Protein AF-A0A1H3W4Z9-F1 (afdb_monomer_lite)

Radius of gyration: 13.66 Å; chains: 1; bounding box: 33×26×34 Å

pLDDT: mean 82.81, std 15.1, range [46.84, 96.38]

Structure (mmCIF, N/CA/C/O backbone):
data_AF-A0A1H3W4Z9-F1
#
_entry.id   AF-A0A1H3W4Z9-F1
#
loop_
_atom_site.group_PDB
_atom_site.id
_atom_site.type_symbol
_atom_site.label_atom_id
_atom_site.label_alt_id
_atom_site.label_comp_id
_atom_site.label_asym_id
_atom_site.label_entity_id
_atom_site.label_seq_id
_atom_site.pdbx_PDB_ins_code
_atom_site.Cartn_x
_atom_site.Cartn_y
_atom_site.Cartn_z
_atom_site.occupancy
_atom_site.B_iso_or_equiv
_atom_site.auth_seq_id
_atom_site.auth_comp_id
_atom_site.auth_asym_id
_atom_site.auth_atom_id
_atom_site.pdbx_PDB_model_num
ATOM 1 N N . MET A 1 1 ? -11.836 -4.092 -9.847 1.00 46.84 1 MET A N 1
ATOM 2 C CA . MET A 1 1 ? -10.558 -4.207 -10.584 1.00 46.84 1 MET A CA 1
ATOM 3 C C . MET A 1 1 ? -9.462 -3.675 -9.672 1.00 46.84 1 MET A C 1
ATOM 5 O O . MET A 1 1 ? -9.658 -2.603 -9.115 1.00 46.84 1 MET A O 1
ATOM 9 N N . ASN A 1 2 ? -8.396 -4.441 -9.421 1.00 81.62 2 ASN A N 1
ATOM 10 C CA . ASN A 1 2 ? -7.370 -4.111 -8.420 1.00 81.62 2 ASN A CA 1
ATOM 11 C C . ASN A 1 2 ? -6.376 -3.066 -8.966 1.00 81.62 2 ASN A C 1
ATOM 13 O O . ASN A 1 2 ? -5.764 -3.303 -10.008 1.00 81.62 2 ASN A O 1
ATOM 17 N N . VAL A 1 3 ? -6.228 -1.921 -8.289 1.00 91.69 3 VAL A N 1
ATOM 18 C CA . VAL A 1 3 ? -5.369 -0.799 -8.720 1.00 91.69 3 VAL A CA 1
ATOM 19 C C . VAL A 1 3 ? -3.885 -1.175 -8.724 1.00 91.69 3 VAL A C 1
ATOM 21 O O . VAL A 1 3 ? -3.166 -0.813 -9.656 1.00 91.69 3 VAL A O 1
ATOM 24 N N . LEU A 1 4 ? -3.426 -1.921 -7.713 1.00 92.44 4 LEU A N 1
ATOM 25 C CA . LEU A 1 4 ? -2.028 -2.354 -7.614 1.00 92.44 4 LEU A CA 1
ATOM 26 C C . LEU A 1 4 ? -1.645 -3.230 -8.811 1.00 92.44 4 LEU A C 1
ATOM 28 O O . LEU A 1 4 ? -0.589 -3.035 -9.408 1.00 92.44 4 LEU A O 1
ATOM 32 N N . GLU A 1 5 ? -2.540 -4.132 -9.212 1.00 92.44 5 GLU A N 1
ATOM 33 C CA . GLU A 1 5 ? -2.277 -5.052 -10.316 1.00 92.44 5 GLU A CA 1
ATOM 34 C C . GLU A 1 5 ? -2.412 -4.384 -11.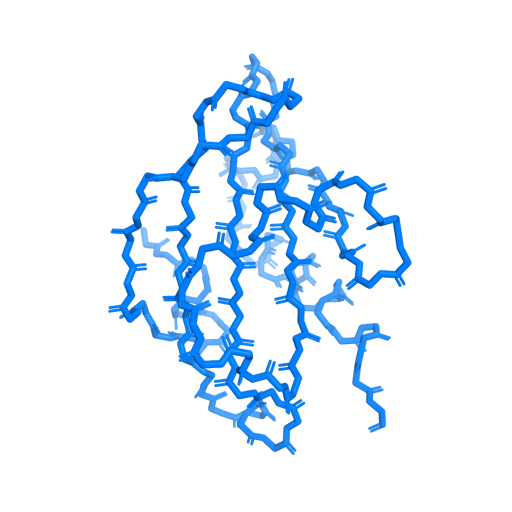685 1.00 92.44 5 GLU A C 1
ATOM 36 O O . GLU A 1 5 ? -1.504 -4.452 -12.510 1.00 92.44 5 GLU A O 1
ATOM 41 N N . ASN A 1 6 ? -3.524 -3.690 -11.932 1.00 90.94 6 ASN A N 1
ATOM 42 C CA . ASN A 1 6 ? -3.858 -3.235 -13.283 1.00 90.94 6 ASN A CA 1
ATOM 43 C C . ASN A 1 6 ? -3.225 -1.893 -13.659 1.00 90.94 6 ASN A C 1
ATOM 45 O O . ASN A 1 6 ? -2.941 -1.664 -14.832 1.00 90.94 6 ASN A O 1
ATOM 49 N N . ASN A 1 7 ? -3.020 -0.998 -12.689 1.00 93.81 7 ASN A N 1
ATOM 50 C CA . ASN A 1 7 ? -2.497 0.343 -12.955 1.00 93.81 7 ASN A CA 1
ATOM 51 C C . ASN A 1 7 ? -1.013 0.458 -12.604 1.00 93.81 7 ASN A C 1
ATOM 53 O O . ASN A 1 7 ? -0.305 1.254 -13.219 1.00 93.81 7 ASN A O 1
ATOM 57 N N . LEU A 1 8 ? -0.547 -0.306 -11.609 1.00 94.06 8 LEU A N 1
ATOM 58 C CA . LEU A 1 8 ? 0.830 -0.232 -11.118 1.00 94.06 8 LEU A CA 1
ATOM 59 C C . LEU A 1 8 ? 1.661 -1.483 -11.441 1.00 94.06 8 LEU A C 1
ATOM 61 O O . LEU A 1 8 ? 2.875 -1.451 -11.285 1.00 94.06 8 LEU A O 1
ATOM 65 N N . GLY A 1 9 ? 1.057 -2.551 -11.967 1.00 94.50 9 GLY A N 1
ATOM 66 C CA . GLY A 1 9 ? 1.794 -3.722 -12.443 1.00 94.50 9 GLY A CA 1
ATOM 67 C C . GLY A 1 9 ? 2.390 -4.587 -11.333 1.00 94.50 9 GLY A C 1
ATOM 68 O O . GLY A 1 9 ? 3.345 -5.308 -11.590 1.00 94.50 9 GLY A O 1
ATOM 69 N N . PHE A 1 10 ? 1.868 -4.513 -10.110 1.00 94.94 10 PHE A N 1
ATOM 70 C CA . PHE A 1 10 ? 2.174 -5.486 -9.062 1.00 94.94 10 PHE A CA 1
ATOM 71 C C . PHE A 1 10 ? 1.406 -6.792 -9.299 1.00 94.94 10 PHE A C 1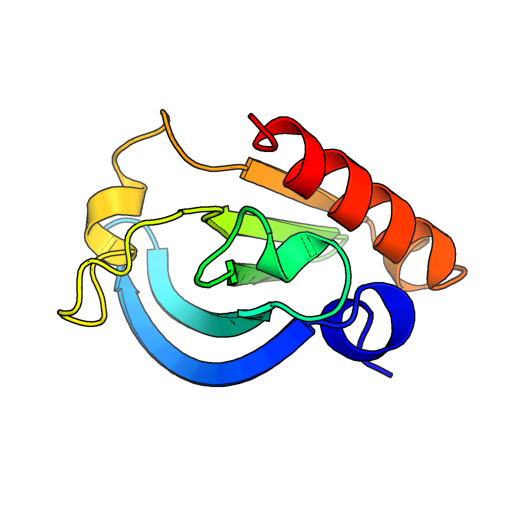
ATOM 73 O O . PHE A 1 10 ? 0.403 -6.817 -10.006 1.00 94.94 10 PHE A O 1
ATOM 80 N N . HIS A 1 11 ? 1.846 -7.892 -8.700 1.00 94.19 11 HIS A N 1
ATOM 81 C CA . HIS A 1 11 ? 1.146 -9.172 -8.792 1.00 94.19 11 HIS A CA 1
ATOM 82 C C . HIS A 1 11 ? 0.996 -9.775 -7.409 1.00 94.19 11 HIS A C 1
ATOM 84 O O . HIS A 1 11 ? 1.997 -9.953 -6.714 1.00 94.19 11 HIS A O 1
ATOM 90 N N . LEU A 1 12 ? -0.241 -10.086 -7.017 1.00 94.06 12 LEU A N 1
ATOM 91 C CA . LEU A 1 12 ? -0.505 -10.702 -5.723 1.00 94.06 12 LEU A CA 1
ATOM 92 C C . LEU A 1 12 ? 0.199 -12.062 -5.654 1.00 94.06 12 LEU A C 1
ATOM 94 O O . LEU A 1 12 ? -0.019 -12.928 -6.502 1.00 94.06 12 LEU A O 1
ATOM 98 N N . ARG A 1 13 ? 1.050 -12.234 -4.647 1.00 91.38 13 ARG A N 1
ATOM 99 C CA . ARG A 1 13 ? 1.806 -13.463 -4.395 1.00 91.38 13 ARG A CA 1
ATOM 100 C C . ARG A 1 13 ? 1.229 -14.239 -3.223 1.00 91.38 13 ARG A C 1
ATOM 102 O O . ARG A 1 13 ? 1.112 -15.460 -3.318 1.00 91.38 13 ARG A O 1
ATOM 109 N N . LYS A 1 14 ? 0.862 -13.548 -2.143 1.00 89.00 14 LYS A N 1
ATOM 110 C CA . LYS A 1 14 ? 0.425 -14.181 -0.898 1.00 89.00 14 LYS A CA 1
ATOM 111 C C . LYS A 1 14 ? -0.585 -13.318 -0.150 1.00 89.00 14 LYS A C 1
ATOM 113 O O . LYS A 1 14 ? -0.568 -12.096 -0.271 1.00 89.00 14 LYS A O 1
ATOM 118 N N . VAL A 1 15 ? -1.454 -13.969 0.620 1.00 92.06 15 VAL A N 1
ATOM 119 C CA . VAL A 1 15 ? -2.317 -13.318 1.611 1.00 92.06 15 VAL A CA 1
ATOM 120 C C . VAL A 1 15 ? -2.273 -14.144 2.887 1.00 92.06 15 VAL A C 1
ATOM 122 O O . VAL A 1 15 ? -2.609 -15.329 2.849 1.00 92.06 15 VAL A O 1
ATOM 125 N N . GLU A 1 16 ? -1.879 -13.532 3.999 1.00 87.75 16 GLU A N 1
ATOM 126 C CA . GLU A 1 16 ? -1.764 -14.198 5.301 1.00 87.75 16 GLU A CA 1
ATOM 127 C C . GLU A 1 16 ? -2.408 -13.391 6.427 1.00 87.75 16 GLU A C 1
ATOM 129 O O . GLU A 1 16 ? -2.636 -12.187 6.316 1.00 87.75 16 GLU A O 1
ATOM 134 N N . MET A 1 17 ? -2.757 -14.092 7.507 1.00 88.00 17 MET A N 1
ATOM 135 C CA . MET A 1 17 ? -3.215 -13.485 8.751 1.00 88.00 17 MET A CA 1
ATOM 136 C C . MET A 1 17 ? -2.060 -13.491 9.742 1.00 88.00 17 MET A C 1
ATOM 138 O O . MET A 1 17 ? -1.610 -14.558 10.151 1.00 88.00 17 MET A O 1
ATOM 142 N N . GLU A 1 18 ? -1.639 -12.306 10.163 1.00 81.19 18 GLU A N 1
ATOM 143 C CA . GLU A 1 18 ? -0.484 -12.103 11.032 1.00 81.19 18 GLU A CA 1
ATOM 144 C C . GLU A 1 18 ? -0.910 -11.560 12.397 1.00 81.19 18 GLU A C 1
ATOM 146 O O . GLU A 1 18 ? -1.795 -10.707 12.501 1.00 81.19 18 GLU A O 1
ATOM 151 N N . ALA A 1 19 ? -0.291 -12.053 13.469 1.00 82.19 19 ALA A N 1
ATOM 152 C CA . ALA A 1 19 ? -0.641 -11.674 14.838 1.00 82.19 19 ALA A CA 1
ATOM 153 C C . ALA A 1 19 ? 0.098 -10.399 15.266 1.00 82.19 19 ALA A C 1
ATOM 155 O O . ALA A 1 19 ? 1.273 -10.457 15.590 1.00 82.19 19 ALA A O 1
ATOM 156 N N . SER A 1 20 ? -0.579 -9.254 15.345 1.00 76.88 20 SER A N 1
ATOM 157 C CA . SER A 1 20 ? -0.016 -7.977 15.801 1.00 76.88 20 SER A CA 1
ATOM 158 C C . SER A 1 20 ? -0.309 -7.702 17.278 1.00 76.88 20 SER A C 1
ATOM 160 O O . SER A 1 20 ? -1.462 -7.688 17.700 1.00 76.88 20 SER A O 1
ATOM 162 N N . LYS A 1 21 ? 0.705 -7.322 18.065 1.00 75.75 21 LYS A N 1
ATOM 163 C CA . LYS A 1 21 ? 0.495 -6.876 19.458 1.00 75.75 21 LYS A CA 1
ATOM 164 C C . LYS A 1 21 ? -0.407 -5.642 19.564 1.00 75.75 21 LYS A C 1
ATOM 166 O O . LYS A 1 21 ? -1.160 -5.514 20.524 1.00 75.75 21 LYS A O 1
ATOM 171 N N . ARG A 1 22 ? -0.332 -4.734 18.583 1.00 78.12 22 ARG A N 1
ATOM 172 C CA . ARG A 1 22 ? -1.085 -3.471 18.580 1.00 78.12 22 ARG A CA 1
ATOM 173 C C . ARG A 1 22 ? -2.489 -3.612 17.995 1.00 78.12 22 ARG A C 1
ATOM 175 O O . ARG A 1 22 ? -3.397 -2.930 18.459 1.00 78.12 22 ARG A O 1
ATOM 182 N N . PHE A 1 23 ? -2.660 -4.464 16.986 1.00 80.56 23 PHE A N 1
ATOM 183 C CA . PHE A 1 23 ? -3.912 -4.572 16.225 1.00 80.56 23 PHE A CA 1
ATOM 184 C C . PHE A 1 23 ? -4.593 -5.946 16.340 1.00 80.56 23 PHE A C 1
ATOM 186 O O . PHE A 1 23 ? -5.606 -6.187 15.690 1.00 80.56 23 PHE A O 1
ATOM 193 N N . GLY A 1 24 ? -4.073 -6.850 17.173 1.00 84.94 24 GLY A N 1
ATOM 194 C CA . GLY A 1 24 ? -4.585 -8.209 17.339 1.00 84.94 24 GLY A CA 1
ATOM 195 C C . GLY A 1 24 ? -4.165 -9.106 16.180 1.00 84.94 24 GLY A C 1
ATOM 196 O O . GLY A 1 24 ? -3.124 -9.747 16.243 1.00 84.94 24 GLY A O 1
ATOM 197 N N . TYR A 1 25 ? -4.957 -9.130 15.112 1.00 85.00 25 TYR A N 1
ATOM 198 C CA . TYR A 1 25 ? -4.617 -9.832 13.877 1.00 85.00 25 TYR A CA 1
ATOM 199 C C . TYR A 1 25 ? -4.822 -8.902 12.689 1.00 85.00 25 TYR A C 1
ATOM 201 O O . TYR A 1 25 ? -5.818 -8.184 12.623 1.00 85.00 25 TYR A O 1
ATOM 209 N N . VAL A 1 26 ? -3.885 -8.924 11.752 1.00 86.50 26 VAL A N 1
ATOM 210 C CA . VAL A 1 26 ? -3.924 -8.127 10.526 1.00 86.50 26 VAL A CA 1
ATOM 211 C C . VAL A 1 26 ? -3.867 -9.047 9.320 1.00 86.50 26 VAL A C 1
ATOM 213 O O . VAL A 1 26 ? -3.285 -10.125 9.387 1.00 86.50 26 VAL A O 1
ATOM 216 N N . GLN A 1 27 ? -4.492 -8.623 8.226 1.00 90.19 27 GLN A N 1
ATOM 217 C CA . GLN A 1 27 ? -4.364 -9.306 6.949 1.00 90.19 27 GLN A CA 1
ATOM 218 C C . GLN A 1 27 ? -3.267 -8.628 6.139 1.00 90.19 27 GLN A C 1
ATOM 220 O O . GLN A 1 27 ? -3.373 -7.440 5.822 1.00 90.19 27 GLN A O 1
ATOM 225 N N . GLU A 1 28 ? -2.236 -9.390 5.812 1.00 88.69 28 GLU A N 1
ATOM 226 C CA . GLU A 1 28 ? -1.111 -8.946 5.008 1.00 88.69 28 GLU A CA 1
ATOM 227 C C . GLU A 1 28 ? -1.253 -9.457 3.579 1.00 88.69 28 GLU A C 1
ATOM 229 O O . GLU A 1 28 ? -1.555 -10.629 3.344 1.00 88.69 28 GLU A O 1
ATOM 234 N N . PHE A 1 29 ? -1.049 -8.556 2.625 1.00 91.75 29 PHE A N 1
ATOM 235 C CA . PHE A 1 29 ? -1.041 -8.849 1.202 1.00 91.75 29 PHE A CA 1
ATOM 236 C C . PHE A 1 29 ? 0.367 -8.636 0.662 1.00 91.75 29 PHE A C 1
ATOM 238 O O . PHE A 1 29 ? 0.855 -7.507 0.640 1.00 91.75 29 PHE A O 1
ATOM 245 N N . GLU A 1 30 ? 0.989 -9.706 0.183 1.00 89.94 30 GLU A N 1
ATOM 246 C CA . GLU A 1 30 ? 2.329 -9.686 -0.393 1.00 89.94 30 GLU A CA 1
ATOM 247 C C . GLU A 1 30 ? 2.227 -9.634 -1.919 1.00 89.94 30 GLU A C 1
ATOM 249 O O . GLU A 1 30 ? 1.572 -10.476 -2.548 1.00 89.94 30 GLU A O 1
ATOM 254 N N . PHE A 1 31 ? 2.892 -8.661 -2.534 1.00 92.19 31 PHE A N 1
ATOM 255 C CA . PHE A 1 31 ? 2.924 -8.469 -3.975 1.00 92.19 31 PHE A CA 1
ATOM 256 C C . PHE A 1 31 ? 4.349 -8.537 -4.517 1.00 92.19 31 PHE A C 1
ATOM 258 O O . PHE A 1 31 ? 5.266 -7.913 -3.994 1.00 92.19 31 PHE A O 1
ATOM 265 N N . THR A 1 32 ? 4.516 -9.204 -5.657 1.00 91.81 32 THR A N 1
ATOM 266 C CA . THR A 1 32 ? 5.749 -9.103 -6.449 1.00 91.81 32 THR A CA 1
ATOM 267 C C . THR A 1 32 ? 5.669 -7.911 -7.406 1.00 91.81 32 THR A C 1
ATOM 269 O O . THR A 1 32 ? 4.604 -7.651 -7.979 1.00 91.81 32 THR A O 1
ATOM 272 N N . PRO A 1 33 ? 6.764 -7.165 -7.617 1.00 93.31 33 PRO A N 1
ATOM 273 C CA . PRO A 1 33 ? 6.758 -6.016 -8.505 1.00 93.31 33 PRO A CA 1
ATOM 274 C C . PRO A 1 33 ? 6.811 -6.426 -9.983 1.00 93.31 33 PRO A C 1
ATOM 276 O O . PRO A 1 33 ? 7.475 -7.386 -10.392 1.00 93.31 33 PRO A O 1
ATOM 279 N N . GLY A 1 34 ? 6.149 -5.636 -10.821 1.00 92.81 34 GLY A N 1
ATOM 280 C CA . GLY A 1 34 ? 6.285 -5.638 -12.277 1.00 92.81 34 GLY A CA 1
ATOM 281 C C . GLY A 1 34 ? 6.770 -4.286 -12.798 1.00 92.81 34 GLY A C 1
ATOM 282 O O . GLY A 1 34 ? 6.944 -3.328 -12.046 1.00 92.81 34 GLY A O 1
ATOM 283 N N . GLY A 1 35 ? 7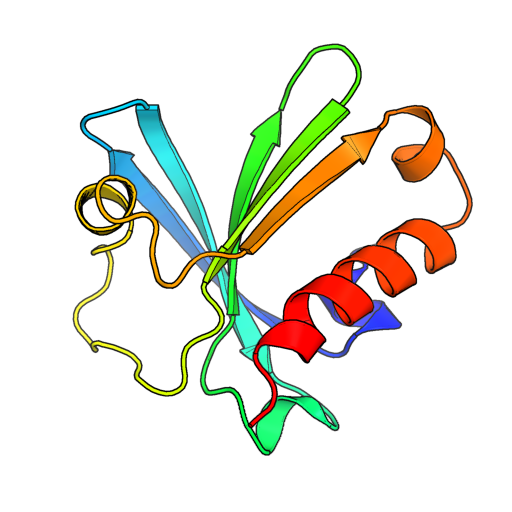.024 -4.211 -14.106 1.00 89.75 35 GLY A N 1
ATOM 284 C CA . GLY A 1 35 ? 7.390 -2.960 -14.778 1.00 89.75 35 GLY A CA 1
ATOM 285 C C . GLY A 1 35 ? 8.579 -2.228 -14.140 1.00 89.75 35 GLY A C 1
ATOM 286 O O . GLY A 1 35 ? 9.617 -2.831 -13.867 1.00 89.75 35 GLY A O 1
ATOM 287 N N . GLU A 1 36 ? 8.420 -0.919 -13.912 1.00 90.12 36 GLU A N 1
ATOM 288 C CA . GLU A 1 36 ? 9.472 -0.052 -13.356 1.00 90.12 36 GLU A CA 1
ATOM 289 C C . GLU A 1 36 ? 9.888 -0.436 -11.925 1.00 90.12 36 GLU A C 1
ATOM 291 O O . GLU A 1 36 ? 11.048 -0.242 -11.551 1.00 90.12 36 GLU A O 1
ATOM 296 N N . TYR A 1 37 ? 8.980 -1.041 -11.155 1.00 92.00 37 TYR A N 1
ATOM 297 C CA . TYR A 1 37 ? 9.186 -1.387 -9.749 1.00 92.00 37 TYR A CA 1
ATOM 298 C C . TYR A 1 37 ? 10.197 -2.526 -9.557 1.00 92.00 37 TYR A C 1
ATOM 300 O O . TYR A 1 37 ? 10.933 -2.523 -8.575 1.00 92.00 37 TYR A O 1
ATOM 308 N N . ARG A 1 38 ? 10.339 -3.438 -10.535 1.00 90.25 38 ARG A N 1
ATOM 309 C CA . ARG A 1 38 ? 11.312 -4.556 -10.486 1.00 90.25 38 ARG A CA 1
ATOM 310 C C . ARG A 1 38 ? 12.766 -4.117 -10.356 1.00 90.25 38 ARG A C 1
ATOM 312 O O . ARG A 1 38 ? 13.621 -4.914 -9.994 1.00 90.25 38 ARG A O 1
ATOM 319 N N . SER A 1 39 ? 13.069 -2.873 -10.721 1.00 88.19 39 SER A N 1
ATOM 320 C CA . SER A 1 39 ? 14.437 -2.353 -10.668 1.00 88.19 39 SER A CA 1
ATOM 321 C C . SER A 1 39 ? 14.882 -1.969 -9.252 1.00 88.19 39 SER A C 1
ATOM 323 O O . SER A 1 39 ? 16.085 -1.871 -8.994 1.00 88.19 39 SER A O 1
ATOM 325 N N . TYR A 1 40 ? 13.936 -1.759 -8.330 1.00 85.81 40 TYR A N 1
ATOM 326 C CA . TYR A 1 40 ? 14.237 -1.247 -6.993 1.00 85.81 40 TYR A CA 1
ATOM 327 C C . TYR A 1 40 ? 13.390 -1.822 -5.859 1.00 85.81 40 TYR A C 1
ATOM 329 O O . TYR A 1 40 ? 13.636 -1.411 -4.733 1.00 85.81 40 TYR A O 1
ATOM 337 N N . LEU A 1 41 ? 12.460 -2.743 -6.120 1.00 87.62 41 LEU A N 1
ATOM 338 C CA . LEU A 1 41 ? 11.701 -3.486 -5.110 1.00 87.62 41 LEU A CA 1
ATOM 339 C C . LEU A 1 41 ? 11.851 -4.984 -5.356 1.00 87.62 41 LEU A C 1
ATOM 341 O O . LEU A 1 41 ? 11.873 -5.406 -6.515 1.00 87.62 41 LEU A O 1
ATOM 345 N N . ASP A 1 42 ? 11.902 -5.758 -4.276 1.00 85.62 42 ASP A N 1
ATOM 346 C CA . ASP A 1 42 ? 11.797 -7.220 -4.348 1.00 85.62 42 ASP A CA 1
ATOM 347 C C . ASP A 1 42 ? 10.355 -7.666 -4.082 1.00 85.62 42 ASP A C 1
ATOM 349 O O . ASP A 1 42 ? 9.825 -8.521 -4.794 1.00 85.62 42 ASP A O 1
ATOM 353 N N . GLU A 1 43 ? 9.693 -7.014 -3.124 1.00 87.31 43 GLU A N 1
ATOM 354 C CA . GLU A 1 43 ? 8.287 -7.211 -2.778 1.00 87.31 43 GLU A CA 1
ATOM 355 C C . GLU A 1 43 ? 7.643 -5.903 -2.292 1.00 87.31 43 GLU A C 1
ATOM 357 O O . GLU A 1 43 ? 8.321 -4.918 -1.987 1.00 87.31 43 GLU A O 1
ATOM 362 N N . LEU A 1 44 ? 6.313 -5.875 -2.308 1.00 89.12 44 LEU A N 1
ATOM 363 C CA . LEU A 1 44 ? 5.482 -4.839 -1.707 1.00 89.12 44 LEU A CA 1
ATOM 364 C C . LEU A 1 44 ? 4.480 -5.536 -0.800 1.00 89.12 44 LEU A C 1
ATOM 366 O O . LEU A 1 44 ? 3.645 -6.301 -1.279 1.00 89.12 44 LEU A O 1
ATOM 370 N N . GLU A 1 45 ? 4.520 -5.221 0.482 1.00 88.75 45 GLU A N 1
ATOM 371 C CA . GLU A 1 45 ? 3.591 -5.775 1.460 1.00 88.75 45 GLU A CA 1
ATOM 372 C C . GLU A 1 45 ? 2.618 -4.687 1.916 1.00 88.75 45 GLU A C 1
ATOM 374 O O . GLU A 1 45 ? 2.989 -3.525 2.125 1.00 88.75 45 GLU A O 1
ATOM 379 N N . VAL A 1 46 ? 1.339 -5.052 2.006 1.00 89.94 46 VAL A N 1
ATOM 380 C CA . VAL A 1 46 ? 0.238 -4.110 2.210 1.00 89.94 46 VAL A CA 1
ATOM 381 C C . VAL A 1 46 ? -0.714 -4.615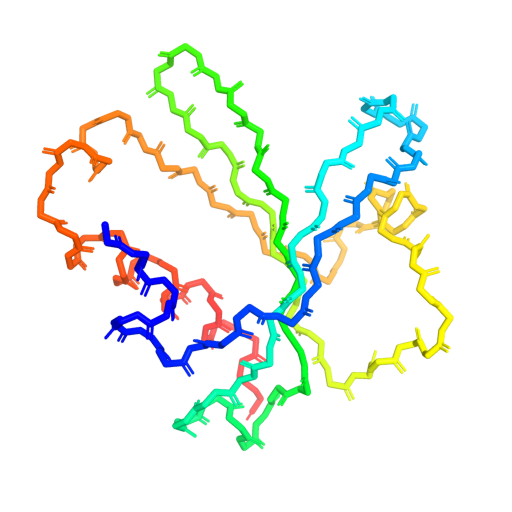 3.282 1.00 89.94 46 VAL A C 1
ATOM 383 O O . VAL A 1 46 ? -1.178 -5.751 3.226 1.00 89.94 46 VAL A O 1
ATOM 386 N N . ILE A 1 47 ? -1.074 -3.732 4.214 1.00 89.75 47 ILE A N 1
ATOM 387 C CA . ILE A 1 47 ? -2.151 -3.957 5.185 1.00 89.75 47 ILE A CA 1
ATOM 388 C C . ILE A 1 47 ? -3.204 -2.865 5.010 1.00 89.75 47 ILE A C 1
ATOM 390 O O . ILE A 1 47 ? -2.878 -1.677 4.916 1.00 89.75 47 ILE A O 1
ATOM 394 N N . PHE A 1 48 ? -4.473 -3.273 5.001 1.00 92.25 48 PHE A N 1
ATOM 395 C CA . PHE A 1 48 ? -5.622 -2.378 4.904 1.00 92.25 48 PHE A CA 1
ATOM 396 C C . PHE A 1 48 ? -6.381 -2.338 6.232 1.00 92.25 48 PHE A C 1
ATOM 398 O O . PHE A 1 48 ? -6.900 -3.355 6.691 1.00 92.25 48 PHE A O 1
ATOM 405 N N . PHE A 1 49 ? -6.506 -1.151 6.818 1.00 91.25 49 PHE A N 1
ATOM 406 C CA . PHE A 1 49 ? -7.364 -0.900 7.971 1.00 91.25 49 PHE A CA 1
ATOM 407 C C . PHE A 1 49 ? -8.634 -0.195 7.499 1.00 91.25 49 PHE A C 1
ATOM 409 O O . PHE A 1 49 ? -8.619 0.990 7.158 1.00 91.25 49 PHE A O 1
ATOM 416 N N . LEU A 1 50 ? -9.736 -0.940 7.459 1.00 92.56 50 LEU A N 1
ATOM 417 C CA . LEU A 1 50 ? -11.036 -0.422 7.045 1.00 92.56 50 LEU A CA 1
ATOM 418 C C . LEU A 1 50 ? -11.644 0.434 8.161 1.00 92.56 50 LEU A C 1
ATOM 420 O O . LEU A 1 50 ? -11.747 -0.015 9.302 1.00 92.56 50 LEU A O 1
ATOM 424 N N . GLN A 1 51 ? -12.062 1.648 7.819 1.00 93.50 51 GLN A N 1
ATOM 425 C CA . GLN A 1 51 ? -12.779 2.570 8.698 1.00 93.50 51 GLN A CA 1
ATOM 426 C C . GLN A 1 51 ? -14.129 2.927 8.066 1.00 93.50 51 GLN A C 1
ATOM 428 O O . GLN A 1 51 ? -14.407 2.573 6.921 1.00 93.50 51 GLN A O 1
ATOM 433 N N . GLU A 1 52 ? -14.982 3.643 8.800 1.00 93.94 52 GLU A N 1
ATOM 434 C CA . GLU A 1 52 ? -16.327 3.999 8.323 1.00 93.94 52 GLU A CA 1
ATOM 435 C C . GLU A 1 52 ? -16.300 4.833 7.028 1.00 93.94 52 GLU A C 1
ATOM 437 O O . GLU A 1 52 ? -17.106 4.610 6.128 1.00 93.94 52 GLU A O 1
ATOM 442 N N . ASN A 1 53 ? -15.352 5.771 6.911 1.00 94.44 53 ASN A N 1
ATOM 443 C CA . ASN A 1 53 ? -15.305 6.755 5.819 1.00 94.44 53 ASN A CA 1
ATOM 444 C C . ASN A 1 53 ? -13.980 6.771 5.041 1.00 94.44 53 ASN A C 1
ATOM 446 O O . ASN A 1 53 ? -13.755 7.646 4.194 1.00 94.44 53 ASN A O 1
ATOM 450 N N . HIS A 1 54 ? -13.078 5.840 5.343 1.00 94.88 54 HIS A N 1
ATOM 451 C CA . HIS A 1 54 ? -11.770 5.755 4.708 1.00 94.88 54 HIS A CA 1
ATOM 452 C C . HIS A 1 54 ? -11.127 4.383 4.910 1.00 94.88 54 HIS A C 1
ATOM 454 O O . HIS A 1 54 ? -11.606 3.546 5.669 1.00 94.88 54 HIS A O 1
ATOM 460 N N . VAL A 1 55 ? -10.015 4.167 4.221 1.00 95.25 55 VAL A N 1
ATOM 461 C CA . VAL A 1 55 ? -9.131 3.022 4.415 1.00 95.25 55 VAL A CA 1
ATOM 462 C C . VAL A 1 55 ? -7.736 3.553 4.687 1.00 95.25 55 VAL A C 1
ATOM 464 O O . VAL A 1 55 ? -7.174 4.263 3.853 1.00 95.25 55 VAL A O 1
ATOM 467 N N . ASP A 1 56 ? -7.170 3.210 5.838 1.00 93.12 56 ASP A N 1
ATOM 468 C CA . ASP A 1 56 ? -5.755 3.455 6.096 1.00 93.12 56 ASP A CA 1
ATOM 469 C C . ASP A 1 56 ? -4.947 2.300 5.510 1.00 93.12 56 ASP A C 1
ATOM 471 O O . ASP A 1 56 ? -5.202 1.129 5.791 1.00 93.12 56 ASP A O 1
ATOM 475 N N . VAL A 1 57 ? -3.988 2.634 4.654 1.00 92.44 57 VAL A N 1
ATOM 476 C CA . VAL A 1 57 ? -3.115 1.678 3.981 1.00 92.44 57 VAL A CA 1
ATOM 477 C C . VAL A 1 57 ? -1.714 1.853 4.526 1.00 92.44 57 VAL A C 1
ATOM 479 O O . VAL A 1 57 ? -1.151 2.954 4.507 1.00 92.44 57 VAL A O 1
ATOM 482 N N . MET A 1 58 ? -1.146 0.751 4.989 1.00 88.69 58 MET A N 1
ATOM 483 C CA . MET A 1 58 ? 0.246 0.691 5.390 1.00 88.69 58 MET A CA 1
ATOM 484 C C . MET A 1 58 ? 1.024 -0.130 4.372 1.00 88.69 58 MET A C 1
ATOM 486 O O . MET A 1 58 ? 0.588 -1.217 3.998 1.00 88.69 58 MET A O 1
ATOM 490 N N . LEU A 1 59 ? 2.15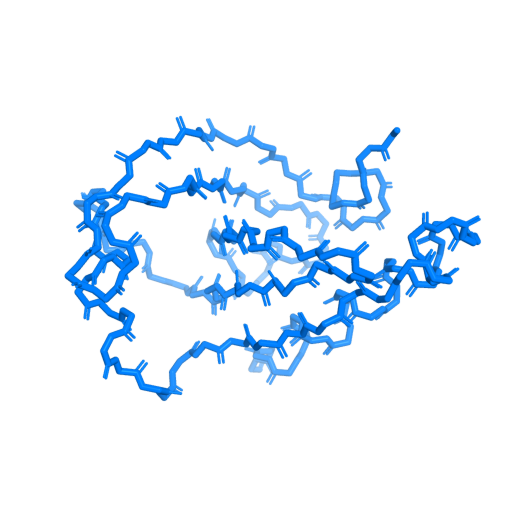0 0.418 3.926 1.00 87.44 59 LEU A N 1
ATOM 491 C CA . LEU A 1 59 ? 3.017 -0.165 2.913 1.00 87.44 59 LEU A CA 1
ATOM 492 C C . LEU A 1 59 ? 4.410 -0.389 3.496 1.00 87.44 59 LEU A C 1
ATOM 494 O O . LEU A 1 59 ? 4.991 0.531 4.086 1.00 87.44 59 LEU A O 1
ATOM 498 N N . GLU A 1 60 ? 4.964 -1.572 3.261 1.00 84.00 60 GLU A N 1
ATOM 499 C CA . GLU A 1 60 ? 6.401 -1.818 3.377 1.00 84.00 60 GLU A CA 1
ATOM 500 C C . GLU A 1 60 ? 6.985 -1.962 1.978 1.00 84.00 60 GLU A C 1
ATOM 502 O O . GLU A 1 60 ? 6.492 -2.711 1.136 1.00 84.00 60 GLU A O 1
ATOM 507 N N . VAL A 1 61 ? 7.994 -1.139 1.715 1.00 82.38 61 VAL A N 1
ATOM 508 C CA . VAL A 1 61 ? 8.583 -0.935 0.395 1.00 82.38 61 VAL A CA 1
ATOM 509 C C . VAL A 1 61 ? 10.069 -1.284 0.525 1.00 82.38 61 VAL A C 1
ATOM 511 O O . VAL A 1 61 ? 10.915 -0.392 0.591 1.00 82.38 61 VAL A O 1
ATOM 514 N N . ASP A 1 62 ? 10.382 -2.577 0.676 1.00 70.62 62 ASP A N 1
ATOM 515 C CA . ASP A 1 62 ? 11.739 -3.069 0.977 1.00 70.62 62 ASP A CA 1
ATOM 516 C C . ASP A 1 62 ? 12.404 -3.794 -0.224 1.00 70.62 62 ASP A C 1
ATOM 518 O O . ASP A 1 62 ? 11.768 -4.301 -1.150 1.00 70.62 62 ASP A O 1
ATOM 522 N N . ARG A 1 63 ? 13.743 -3.810 -0.209 1.00 60.56 63 ARG A N 1
ATOM 523 C CA . ARG A 1 63 ? 14.669 -4.537 -1.111 1.00 60.56 63 ARG A CA 1
ATOM 524 C C . ARG A 1 63 ? 15.315 -5.732 -0.416 1.00 60.56 63 ARG A C 1
ATOM 526 O O . ARG A 1 63 ? 16.424 -6.151 -0.751 1.00 60.56 63 ARG A O 1
ATOM 533 N N . ARG A 1 64 ? 14.739 -6.145 0.703 1.00 57.69 64 ARG A N 1
ATOM 534 C CA . ARG A 1 64 ? 15.238 -7.241 1.512 1.00 57.69 64 ARG A CA 1
ATOM 535 C C . ARG A 1 64 ? 14.032 -8.000 1.997 1.00 57.69 64 ARG A C 1
ATOM 537 O O . ARG A 1 64 ? 13.537 -7.720 3.081 1.00 57.69 64 ARG A O 1
ATOM 544 N N . ALA A 1 65 ? 13.650 -9.007 1.222 1.00 53.62 65 ALA A N 1
ATOM 545 C CA . ALA A 1 65 ? 12.869 -10.099 1.762 1.00 53.62 65 ALA A CA 1
ATOM 546 C C . ALA A 1 65 ? 13.646 -10.666 2.950 1.00 53.62 65 ALA A C 1
ATOM 548 O O . ALA A 1 65 ? 14.635 -11.394 2.794 1.00 53.62 65 ALA A O 1
ATOM 549 N N . ARG A 1 66 ? 13.264 -10.271 4.167 1.00 55.22 66 ARG A N 1
ATOM 550 C CA . ARG A 1 66 ? 13.692 -10.984 5.365 1.00 55.22 66 ARG A CA 1
ATOM 551 C C . ARG A 1 66 ? 12.950 -12.304 5.253 1.00 55.22 66 ARG A C 1
ATOM 553 O O . ARG A 1 66 ? 11.794 -12.381 5.623 1.00 55.22 66 ARG A O 1
ATOM 560 N N . GLY A 1 67 ? 13.595 -13.293 4.630 1.00 49.09 67 GLY A N 1
ATOM 561 C CA . GLY A 1 67 ? 13.015 -14.553 4.150 1.00 49.09 67 GLY A CA 1
ATOM 562 C C . GLY A 1 67 ? 12.472 -15.504 5.221 1.00 49.09 67 GLY A C 1
ATOM 563 O O . GLY A 1 67 ? 12.552 -16.715 5.046 1.00 49.09 67 GLY A O 1
ATOM 564 N N . LEU A 1 68 ? 11.934 -14.973 6.313 1.00 47.50 68 LEU A N 1
ATOM 565 C CA . LEU A 1 68 ? 11.117 -15.640 7.307 1.00 47.50 68 LEU A CA 1
ATOM 566 C C . LEU A 1 68 ? 9.817 -14.829 7.364 1.00 47.50 68 LEU A C 1
ATOM 568 O O . LEU A 1 68 ? 9.827 -13.716 7.880 1.00 47.50 68 LEU A O 1
ATOM 572 N N . GLY A 1 69 ? 8.747 -15.345 6.755 1.00 52.50 69 GLY A N 1
ATOM 573 C CA . GLY A 1 69 ? 7.456 -14.653 6.701 1.00 52.50 69 GLY A CA 1
ATOM 574 C C . GLY A 1 69 ? 6.986 -14.168 8.077 1.00 52.50 69 GLY A C 1
ATOM 575 O O . GLY A 1 69 ? 7.274 -14.807 9.091 1.00 52.50 69 GLY A O 1
ATOM 576 N N . GLY A 1 70 ? 6.278 -13.039 8.094 1.00 54.25 70 GLY A N 1
ATOM 577 C CA . GLY A 1 70 ? 5.496 -12.628 9.260 1.00 54.25 70 GLY A CA 1
ATOM 578 C C . GLY A 1 70 ? 6.213 -11.772 10.308 1.00 54.25 70 GLY A C 1
ATOM 579 O O . GLY A 1 70 ? 5.931 -11.894 11.497 1.00 54.25 70 GLY A O 1
ATOM 580 N N . LEU A 1 71 ? 7.119 -10.863 9.920 1.00 51.31 71 LEU A N 1
ATOM 581 C CA . LEU A 1 71 ? 7.658 -9.864 10.867 1.00 51.31 71 LEU A CA 1
ATOM 582 C C . LEU A 1 71 ? 6.866 -8.550 10.912 1.00 51.31 71 LEU A C 1
ATOM 584 O O . LEU A 1 71 ? 7.197 -7.671 11.714 1.00 51.31 71 LEU A O 1
ATOM 588 N N . PHE A 1 72 ? 5.796 -8.384 10.127 1.00 55.41 72 PHE A N 1
ATOM 589 C CA . PHE A 1 72 ? 5.050 -7.123 10.123 1.00 55.41 72 PHE A CA 1
ATOM 590 C C . PHE A 1 72 ? 4.465 -6.747 11.468 1.00 55.41 72 PHE A C 1
ATOM 592 O O . PHE A 1 72 ? 4.443 -5.566 11.816 1.00 55.41 72 PHE A O 1
ATOM 599 N N . ALA A 1 73 ? 3.995 -7.748 12.203 1.00 52.81 73 ALA A N 1
ATOM 600 C CA . ALA A 1 73 ? 3.455 -7.609 13.538 1.00 52.81 73 ALA A CA 1
ATOM 601 C C . ALA A 1 73 ? 4.422 -6.944 14.521 1.00 52.81 73 ALA A C 1
ATOM 603 O O . ALA A 1 73 ? 3.989 -6.136 15.343 1.00 52.81 73 ALA A O 1
ATOM 604 N N . GLU A 1 74 ? 5.708 -7.278 14.424 1.00 50.25 74 GLU A N 1
ATOM 605 C CA . GLU A 1 74 ? 6.765 -6.756 15.290 1.00 50.25 74 GLU A CA 1
ATOM 606 C C . GLU A 1 74 ? 7.342 -5.451 14.724 1.00 50.25 74 GLU A C 1
ATOM 608 O O . GLU A 1 74 ? 7.527 -4.485 15.457 1.00 50.25 74 GLU A O 1
ATOM 613 N N . ALA A 1 75 ? 7.516 -5.343 13.403 1.00 49.34 75 ALA A N 1
ATOM 614 C CA . ALA A 1 75 ? 7.951 -4.107 12.748 1.00 49.34 75 ALA A CA 1
ATOM 615 C C . ALA A 1 75 ? 6.861 -3.008 12.721 1.00 49.34 75 ALA A C 1
ATOM 617 O O . ALA A 1 75 ? 7.158 -1.845 12.464 1.00 49.34 75 ALA A O 1
ATOM 618 N N . LEU A 1 76 ? 5.603 -3.329 13.071 1.00 51.62 76 LEU A N 1
ATOM 619 C CA . LEU A 1 76 ? 4.514 -2.370 13.368 1.00 51.62 76 LEU A CA 1
ATOM 620 C C . LEU A 1 76 ? 4.820 -1.465 14.562 1.00 51.62 76 LEU A C 1
ATOM 622 O O . LEU A 1 76 ? 4.128 -0.465 14.771 1.00 51.62 76 LEU A O 1
ATOM 626 N N . GLU A 1 77 ? 5.868 -1.797 15.308 1.00 51.97 77 GLU A N 1
ATOM 627 C CA . GLU A 1 77 ? 6.392 -1.023 16.422 1.00 51.97 77 GLU A CA 1
ATOM 628 C C . GLU A 1 77 ? 7.498 -0.033 15.995 1.00 51.97 77 GLU A C 1
ATOM 630 O O . GLU A 1 77 ? 7.815 0.865 16.772 1.00 51.97 77 GLU A O 1
ATOM 635 N N . ILE A 1 78 ? 8.049 -0.130 14.771 1.00 49.00 78 ILE A N 1
ATOM 636 C CA . ILE A 1 78 ? 9.165 0.709 14.292 1.00 49.00 78 ILE A CA 1
ATOM 637 C C . ILE A 1 78 ? 8.691 1.623 13.147 1.00 49.00 78 ILE A C 1
ATOM 639 O O . ILE A 1 78 ? 8.312 1.168 12.071 1.00 49.00 78 ILE A O 1
ATOM 643 N N . ASP A 1 79 ? 8.705 2.939 13.382 1.00 55.97 79 ASP A N 1
ATOM 644 C CA . ASP A 1 79 ? 8.096 3.958 12.501 1.00 55.97 79 ASP A CA 1
ATOM 645 C C . ASP A 1 79 ? 8.951 4.322 11.267 1.00 55.97 79 ASP A C 1
ATOM 647 O O . ASP A 1 79 ? 8.521 5.080 10.404 1.00 55.97 79 ASP A O 1
ATOM 651 N N . GLU A 1 80 ? 10.175 3.801 11.161 1.00 53.84 80 GLU A N 1
ATOM 652 C CA . GLU A 1 80 ? 11.203 4.404 10.301 1.00 53.84 80 GLU A CA 1
ATOM 653 C C . GLU A 1 80 ? 11.216 3.913 8.837 1.00 53.84 80 GLU A C 1
ATOM 655 O O . GLU A 1 80 ? 11.771 4.602 7.982 1.00 53.84 80 GLU A O 1
ATOM 660 N N . SER A 1 81 ? 10.599 2.770 8.501 1.00 56.34 81 SER A N 1
ATOM 661 C CA . SER A 1 81 ? 10.635 2.197 7.135 1.00 56.34 81 SER A CA 1
ATOM 662 C C . SER A 1 81 ? 9.286 2.128 6.413 1.00 56.34 81 SER A C 1
ATOM 664 O O . SER A 1 81 ? 9.215 1.583 5.312 1.00 56.34 81 SER A O 1
ATOM 666 N N . ARG A 1 82 ? 8.207 2.664 6.999 1.00 67.94 82 ARG A N 1
ATOM 667 C CA . ARG A 1 82 ? 6.838 2.382 6.536 1.00 67.94 82 ARG A CA 1
ATOM 668 C C . ARG A 1 82 ? 6.129 3.587 5.964 1.00 67.94 82 ARG A C 1
ATOM 670 O O . ARG A 1 82 ? 6.066 4.643 6.589 1.00 67.94 82 ARG A O 1
ATOM 677 N N . ALA A 1 83 ? 5.529 3.391 4.797 1.00 76.94 83 ALA A N 1
ATOM 678 C CA . ALA A 1 83 ? 4.686 4.396 4.184 1.00 76.94 83 ALA A CA 1
ATOM 679 C C . ALA A 1 83 ? 3.250 4.223 4.678 1.00 76.94 83 ALA A C 1
ATOM 681 O O . ALA A 1 83 ? 2.713 3.115 4.691 1.00 76.94 83 ALA A O 1
ATOM 682 N N . LYS A 1 84 ? 2.611 5.323 5.069 1.00 85.50 84 LYS A N 1
ATOM 683 C CA . LYS A 1 84 ? 1.200 5.352 5.465 1.00 85.50 84 LYS A CA 1
ATOM 684 C C . LYS A 1 84 ? 0.459 6.294 4.531 1.00 85.50 84 LYS A C 1
ATOM 686 O O . LYS A 1 84 ? 0.918 7.410 4.286 1.00 85.50 84 LYS A O 1
ATOM 691 N N . LEU A 1 85 ? -0.684 5.861 4.018 1.00 92.06 85 LEU A N 1
ATOM 692 C CA . LEU A 1 85 ? -1.591 6.730 3.276 1.00 92.06 85 LEU A CA 1
ATOM 693 C C . LEU A 1 85 ? -3.041 6.394 3.620 1.00 92.06 85 LEU A C 1
ATOM 695 O O . LEU A 1 85 ? -3.394 5.241 3.838 1.00 92.06 85 LEU A O 1
ATOM 699 N N . THR A 1 86 ? -3.891 7.408 3.619 1.00 95.38 86 THR A N 1
ATOM 700 C CA . THR A 1 86 ? -5.330 7.249 3.835 1.00 95.38 86 THR A CA 1
ATOM 701 C C . THR A 1 86 ? -6.051 7.392 2.503 1.00 95.38 86 THR A C 1
ATOM 703 O O . THR A 1 86 ? -5.829 8.372 1.795 1.00 95.38 86 THR A O 1
ATOM 706 N N . LEU A 1 87 ? -6.913 6.444 2.144 1.00 95.81 87 LEU A N 1
ATOM 707 C CA . LEU A 1 87 ? -7.814 6.514 0.994 1.00 95.81 87 LEU A CA 1
ATOM 708 C C . LEU A 1 87 ? -9.216 6.862 1.488 1.00 95.81 87 LEU A C 1
ATOM 710 O O . LEU A 1 87 ? -9.856 6.064 2.163 1.00 95.81 87 LEU A O 1
ATOM 714 N N . THR A 1 88 ? -9.699 8.057 1.173 1.00 96.38 88 THR A N 1
ATOM 715 C CA . THR A 1 88 ? -11.044 8.496 1.572 1.00 96.38 88 THR A CA 1
ATOM 716 C C . THR A 1 88 ? -12.125 7.776 0.766 1.00 96.38 88 THR A C 1
ATOM 718 O O . THR A 1 88 ? -11.898 7.393 -0.383 1.00 96.38 88 THR A O 1
ATOM 721 N N . SER A 1 89 ? -13.343 7.670 1.306 1.00 93.75 89 SER A N 1
ATOM 722 C CA . SER A 1 89 ? -14.494 7.155 0.549 1.00 93.75 89 SER A CA 1
ATOM 723 C C . SER A 1 89 ? -14.726 7.912 -0.763 1.00 93.75 89 SER A C 1
ATOM 725 O O . SER A 1 89 ? -15.151 7.311 -1.745 1.00 93.75 89 SER A O 1
ATOM 727 N N . GLN A 1 90 ? -14.424 9.212 -0.828 1.00 95.00 90 GLN A N 1
ATOM 728 C CA . GLN A 1 90 ? -14.531 9.978 -2.073 1.00 95.00 90 GLN A CA 1
ATOM 729 C C . GLN A 1 90 ? -13.516 9.510 -3.128 1.00 95.00 90 GLN A C 1
ATOM 731 O O . GLN A 1 90 ? -13.868 9.378 -4.297 1.00 95.00 90 GLN A O 1
ATOM 736 N N . GLU A 1 91 ? -12.270 9.247 -2.730 1.00 94.50 91 GLU A N 1
ATOM 737 C CA . GLU A 1 91 ? -11.234 8.730 -3.632 1.00 94.50 91 GLU A CA 1
ATOM 738 C C . GLU A 1 91 ? -11.543 7.295 -4.075 1.00 94.50 91 GLU A C 1
ATOM 740 O O . GLU A 1 91 ? -11.391 6.977 -5.252 1.00 94.50 91 GLU A O 1
ATOM 745 N N . LEU A 1 92 ? -12.017 6.451 -3.151 1.00 91.44 92 LEU A N 1
ATOM 746 C CA . LEU A 1 92 ? -12.354 5.047 -3.408 1.00 91.44 92 LEU A CA 1
ATOM 747 C C . LEU A 1 92 ? -13.570 4.884 -4.331 1.00 91.44 92 LEU A C 1
ATOM 749 O O . LEU A 1 92 ? -13.599 3.959 -5.137 1.00 91.44 92 LEU A O 1
ATOM 753 N N . ASN A 1 93 ? -14.549 5.789 -4.237 1.00 92.31 93 ASN A N 1
ATOM 754 C CA . ASN A 1 93 ? -15.726 5.815 -5.114 1.00 92.31 93 ASN A CA 1
ATOM 755 C C . ASN A 1 93 ? -15.514 6.654 -6.390 1.00 92.31 93 ASN A C 1
ATOM 757 O O . ASN A 1 93 ? -16.419 6.767 -7.217 1.00 92.31 93 ASN A O 1
ATOM 761 N N . GLY A 1 94 ? -14.345 7.282 -6.537 1.00 91.25 94 GLY A N 1
ATOM 762 C CA . GLY A 1 94 ? -13.980 8.104 -7.684 1.00 91.25 94 GLY A CA 1
ATOM 763 C C . GLY A 1 94 ? -13.252 7.323 -8.788 1.00 91.25 94 GLY A C 1
ATOM 764 O O . GLY A 1 94 ? -13.241 6.092 -8.808 1.00 91.25 94 GLY A O 1
ATOM 765 N N . PRO A 1 95 ? -12.609 8.031 -9.735 1.00 92.12 95 PRO A N 1
ATOM 766 C CA . PRO A 1 95 ? -11.786 7.398 -10.761 1.00 92.12 95 PRO A CA 1
ATOM 767 C C . PRO A 1 95 ? -10.596 6.644 -10.151 1.00 92.12 95 PRO A C 1
ATOM 769 O O . PRO A 1 95 ? -9.847 7.212 -9.350 1.00 92.12 95 PRO A O 1
ATOM 772 N N . LEU A 1 96 ? -10.365 5.404 -10.600 1.00 90.25 96 LEU A N 1
ATOM 773 C CA . LEU A 1 96 ? -9.275 4.543 -10.110 1.00 90.25 96 LEU A CA 1
ATOM 774 C C . LEU A 1 96 ? -7.886 5.187 -10.245 1.00 90.25 96 LEU A C 1
ATOM 776 O O . LEU A 1 96 ? -7.011 4.953 -9.412 1.00 90.25 96 LEU A O 1
ATOM 780 N N . ASP A 1 97 ? -7.698 6.053 -11.242 1.00 92.62 97 ASP A N 1
ATOM 781 C CA . ASP A 1 97 ? -6.444 6.779 -11.463 1.00 92.62 97 ASP A CA 1
ATOM 782 C C . ASP A 1 97 ? -6.059 7.688 -10.291 1.00 92.62 97 ASP A C 1
ATOM 784 O O . ASP A 1 97 ? -4.877 7.971 -10.091 1.00 92.62 97 ASP A O 1
ATOM 788 N N . THR A 1 98 ? -7.028 8.151 -9.498 1.00 94.12 98 THR A N 1
ATOM 789 C CA . THR A 1 98 ? -6.757 8.939 -8.289 1.00 94.12 98 THR A CA 1
ATOM 790 C C . THR A 1 98 ? -6.051 8.084 -7.242 1.00 94.12 98 THR A C 1
ATOM 792 O O . THR A 1 98 ? -4.999 8.474 -6.733 1.00 94.12 98 THR A O 1
ATOM 795 N N . VAL A 1 99 ? -6.579 6.885 -6.984 1.00 94.94 99 VAL A N 1
ATOM 796 C CA . VAL A 1 99 ? -5.982 5.916 -6.055 1.00 94.94 99 VAL A CA 1
ATOM 797 C C . VAL A 1 99 ? -4.621 5.448 -6.576 1.00 94.94 99 VAL A C 1
ATOM 799 O O . VAL A 1 99 ? -3.644 5.447 -5.827 1.00 94.94 99 VAL A O 1
ATOM 802 N N . ALA A 1 100 ? -4.522 5.141 -7.875 1.00 94.81 100 ALA A N 1
ATOM 803 C CA . ALA A 1 100 ? -3.276 4.711 -8.510 1.00 94.81 100 ALA A CA 1
ATOM 804 C C . ALA A 1 100 ? -2.163 5.753 -8.355 1.00 94.81 100 ALA A C 1
ATOM 806 O O . ALA A 1 100 ? -1.033 5.419 -7.998 1.00 94.81 100 ALA A O 1
ATOM 807 N N . ARG A 1 101 ? -2.483 7.032 -8.585 1.00 95.31 101 ARG A N 1
ATOM 808 C CA . ARG A 1 101 ? -1.523 8.133 -8.463 1.00 95.31 101 ARG A CA 1
ATOM 809 C C . ARG A 1 101 ? -1.026 8.292 -7.032 1.00 95.31 101 ARG A C 1
ATOM 811 O O . ARG A 1 101 ? 0.171 8.487 -6.845 1.00 95.31 101 ARG A O 1
ATOM 818 N N . LYS A 1 102 ? -1.917 8.177 -6.045 1.00 95.25 102 LYS A N 1
ATOM 819 C CA . LYS A 1 102 ? -1.565 8.294 -4.626 1.00 95.25 102 LYS A CA 1
ATOM 820 C C . LYS A 1 102 ? -0.646 7.156 -4.186 1.00 95.25 102 LYS A C 1
ATOM 822 O O . LYS A 1 102 ? 0.423 7.421 -3.651 1.00 95.25 102 LYS A O 1
ATOM 827 N N . LEU A 1 103 ? -0.998 5.912 -4.521 1.00 94.25 103 LEU A N 1
ATOM 828 C CA . LEU A 1 103 ? -0.151 4.740 -4.270 1.00 94.25 103 LEU A CA 1
ATOM 829 C C . LEU A 1 103 ? 1.222 4.883 -4.937 1.00 94.25 103 LEU A C 1
ATOM 831 O O . LEU A 1 103 ? 2.245 4.712 -4.279 1.00 94.25 103 LEU A O 1
ATOM 835 N N . LYS A 1 104 ? 1.260 5.276 -6.217 1.00 94.12 104 LYS A N 1
ATOM 836 C CA . LYS A 1 104 ? 2.512 5.511 -6.948 1.00 94.12 104 LYS A CA 1
ATOM 837 C C . LYS A 1 104 ? 3.378 6.577 -6.279 1.00 94.12 104 LYS A C 1
ATOM 839 O O . LYS A 1 104 ? 4.579 6.378 -6.128 1.00 94.12 104 LYS A O 1
ATOM 844 N N . GLN A 1 105 ? 2.788 7.709 -5.893 1.00 93.69 105 GLN A N 1
ATOM 845 C CA . GLN A 1 105 ? 3.506 8.788 -5.212 1.00 93.69 105 GLN A CA 1
ATOM 846 C C . GLN A 1 105 ? 4.115 8.307 -3.898 1.00 93.69 105 GLN A C 1
ATOM 848 O O . GLN A 1 105 ? 5.288 8.572 -3.658 1.00 93.69 105 GLN A O 1
ATOM 853 N N . THR A 1 106 ? 3.350 7.573 -3.091 1.00 92.62 106 THR A N 1
ATOM 854 C CA . THR A 1 106 ? 3.826 7.030 -1.818 1.00 92.62 106 THR A CA 1
ATOM 855 C C . THR A 1 106 ? 4.951 6.010 -2.018 1.00 92.62 106 THR A C 1
ATOM 857 O O . THR A 1 106 ? 6.002 6.153 -1.405 1.00 92.62 106 THR A O 1
ATOM 860 N N . ILE A 1 107 ? 4.794 5.033 -2.918 1.00 91.06 107 ILE A N 1
ATOM 861 C CA . ILE A 1 107 ? 5.824 4.009 -3.190 1.00 91.06 107 ILE A CA 1
ATOM 862 C C . ILE A 1 107 ? 7.116 4.653 -3.718 1.00 91.06 107 ILE A C 1
ATOM 864 O O . ILE A 1 107 ? 8.219 4.285 -3.318 1.00 91.06 107 ILE A O 1
ATOM 868 N N . ASN A 1 108 ? 6.999 5.656 -4.590 1.00 91.31 108 ASN A N 1
ATOM 869 C CA . ASN A 1 108 ? 8.158 6.302 -5.204 1.00 91.31 108 ASN A CA 1
ATOM 870 C C . ASN A 1 108 ? 8.995 7.147 -4.235 1.00 91.31 108 ASN A C 1
ATOM 872 O O . ASN A 1 108 ? 10.139 7.445 -4.567 1.00 91.31 108 ASN A O 1
ATOM 876 N N . GLN A 1 109 ? 8.486 7.495 -3.048 1.00 87.38 109 GLN A N 1
ATOM 877 C CA . GLN A 1 109 ? 9.289 8.155 -2.006 1.00 87.38 109 GLN A CA 1
ATOM 878 C C . GLN A 1 109 ? 10.453 7.279 -1.519 1.00 87.38 109 GLN A C 1
ATOM 880 O O . GLN A 1 109 ? 11.435 7.799 -0.998 1.00 87.38 109 GLN A O 1
ATOM 885 N N . TYR A 1 110 ? 10.367 5.964 -1.733 1.00 81.06 110 TYR A N 1
ATOM 886 C CA . TYR A 1 110 ? 11.366 4.977 -1.321 1.00 81.06 110 TYR A CA 1
ATOM 887 C C . TYR A 1 110 ? 12.286 4.547 -2.474 1.00 81.06 110 TYR A C 1
ATOM 889 O O . TYR A 1 110 ? 13.179 3.716 -2.291 1.00 81.06 110 TYR A O 1
ATOM 897 N N . LYS A 1 111 ? 12.100 5.121 -3.670 1.00 81.81 111 LYS A N 1
ATOM 898 C CA . LYS A 1 111 ? 12.986 4.912 -4.817 1.00 81.81 111 LYS A CA 1
ATOM 899 C C . LYS A 1 111 ? 14.324 5.610 -4.540 1.00 81.81 111 LYS A C 1
ATOM 901 O O . LYS A 1 111 ? 14.369 6.835 -4.467 1.00 81.81 111 LYS A O 1
ATOM 906 N N . LYS A 1 112 ? 15.390 4.824 -4.358 1.00 68.88 112 LYS A N 1
ATOM 907 C CA . LYS A 1 112 ? 16.770 5.324 -4.226 1.00 68.88 112 LYS A CA 1
ATOM 908 C C . LYS A 1 112 ? 17.371 5.687 -5.577 1.00 68.88 112 LYS A C 1
ATO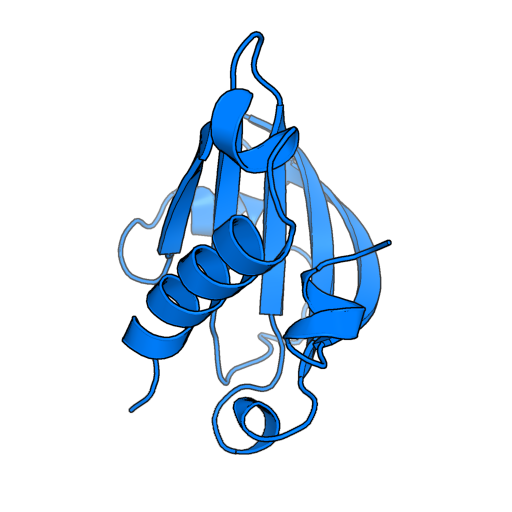M 910 O O . LYS A 1 112 ? 17.093 4.948 -6.549 1.00 68.88 112 LYS A O 1
#

Organism: NCBI:txid571932

Foldseek 3Di:
DDLCCPVQNKAWDDWDWAAAPVPGIWIKTKTAHDDPLNVQARIKIWTWDDDPFKIKIKIAGDPDPPVPPHCCRVCVVPPPRIFIDIGGNPNVVDDSVSVNVVVVVRNCVNPD

Sequence (112 aa):
MNVLENNLGFHLRKVEMEASKRFGYVQEFEFTPGGEYRSYLDELEVIFFLQENHVDVMLEVDRRARGLGGLFAEALEIDESRAKLTLTSQELNGPLDTVARKLKQTINQYKK

Secondary structure (DSSP, 8-state):
--HHHHTT--EEEEEEEEEETTTEEEEEEEEE--GGGGGT-SEEEEEEEE-SSEEEEEEEEES---SSS--HHHHTT-TTSEEEEEEEHHHHTS-HHHHHHHHHHHHHTT--

InterPro domains:
  IPR009776 Sporulation stage 0, protein M [PF07070] (6-65)
  IPR009776 Sporulation stage 0, protein M [PTHR40053] (6-109)